Protein AF-A0A6I7PQ44-F1 (afdb_monomer)

Solvent-accessible surface area (backbone atoms only — not comparable to full-atom values): 4107 Å² total; per-residue (Å²): 126,71,71,67,58,60,66,71,66,72,73,82,68,78,74,93,63,61,94,86,53,80,87,47,86,56,48,65,62,25,46,80,66,74,60,60,55,64,71,57,41,70,46,100,83,72,45,80,38,76,28,57,63,73,68,66,59,86,82,132

Sequence (60 aa):
MLALAALLAGGCSRPLFSPEDERTPFDRFDSVRNQFAQQEVTDVYGRKRPNLRGRLTPRN

Structure (mmCIF, N/CA/C/O backbone):
data_AF-A0A6I7PQ44-F1
#
_entry.id   AF-A0A6I7PQ44-F1
#
loop_
_atom_site.group_PDB
_atom_site.id
_atom_site.type_symbol
_atom_site.label_atom_id
_atom_site.label_alt_id
_atom_site.label_comp_id
_atom_site.label_asym_id
_atom_site.label_entity_id
_atom_site.label_seq_id
_atom_site.pdbx_PDB_ins_code
_atom_site.Cartn_x
_atom_site.Cartn_y
_atom_site.Cartn_z
_atom_site.occupancy
_atom_site.B_iso_or_equiv
_atom_site.auth_seq_id
_atom_site.auth_comp_id
_atom_site.auth_asym_id
_atom_site.auth_atom_id
_atom_site.pdbx_PDB_model_num
ATOM 1 N N . MET A 1 1 ? 38.303 15.638 4.724 1.00 54.25 1 MET A N 1
ATOM 2 C CA . MET A 1 1 ? 36.878 15.941 4.453 1.00 54.25 1 MET A CA 1
ATOM 3 C C . MET A 1 1 ? 36.110 14.849 3.695 1.00 54.25 1 MET A C 1
ATOM 5 O O . MET A 1 1 ? 34.894 14.874 3.771 1.00 54.25 1 MET A O 1
ATOM 9 N N . LEU A 1 2 ? 36.746 13.869 3.028 1.00 61.19 2 LEU A N 1
ATOM 10 C CA . LEU A 1 2 ? 36.020 12.771 2.351 1.00 61.19 2 LEU A CA 1
ATOM 11 C C . LEU A 1 2 ? 35.429 11.708 3.304 1.00 61.19 2 LEU A C 1
ATOM 13 O O . LEU A 1 2 ? 34.393 11.124 3.011 1.00 61.19 2 LEU A O 1
ATOM 17 N N . ALA A 1 3 ? 36.069 11.465 4.452 1.00 64.12 3 ALA A N 1
ATOM 18 C CA . ALA A 1 3 ? 35.688 10.376 5.359 1.00 64.12 3 ALA A CA 1
ATOM 19 C C . ALA A 1 3 ? 34.316 10.572 6.040 1.00 64.12 3 ALA A C 1
ATOM 21 O O . ALA A 1 3 ? 33.621 9.597 6.307 1.00 64.12 3 ALA A O 1
ATOM 22 N N . LEU A 1 4 ? 33.892 11.821 6.273 1.00 66.75 4 LEU A N 1
ATOM 23 C CA . LEU A 1 4 ? 32.598 12.120 6.901 1.00 66.75 4 LEU A CA 1
ATOM 24 C C . LEU A 1 4 ? 31.414 11.841 5.958 1.00 66.75 4 LEU A C 1
ATOM 26 O O . LEU A 1 4 ? 30.349 11.429 6.407 1.00 66.75 4 LEU A O 1
ATOM 30 N N . ALA A 1 5 ? 31.612 12.004 4.645 1.00 66.50 5 ALA A N 1
ATOM 31 C CA . ALA A 1 5 ? 30.577 11.752 3.643 1.00 66.50 5 ALA A CA 1
ATOM 32 C C . ALA A 1 5 ? 30.246 10.255 3.500 1.00 66.50 5 ALA A C 1
ATOM 34 O O . ALA A 1 5 ? 29.098 9.903 3.243 1.00 66.50 5 ALA A O 1
ATOM 35 N N . ALA A 1 6 ? 31.223 9.368 3.724 1.00 67.62 6 ALA A N 1
ATOM 36 C CA . ALA A 1 6 ? 31.019 7.920 3.643 1.00 67.62 6 ALA A CA 1
ATOM 37 C C . ALA A 1 6 ? 30.146 7.371 4.790 1.00 67.62 6 ALA A C 1
ATOM 39 O O . ALA A 1 6 ? 29.392 6.424 4.589 1.00 67.62 6 ALA A O 1
ATOM 40 N N . LEU A 1 7 ? 30.197 7.993 5.974 1.00 68.12 7 LEU A N 1
ATOM 41 C CA . LEU A 1 7 ? 29.387 7.607 7.139 1.00 68.12 7 LEU A CA 1
ATOM 42 C C . LEU A 1 7 ? 27.905 7.992 6.989 1.00 68.12 7 LEU A C 1
ATOM 44 O O . LEU A 1 7 ? 27.035 7.297 7.505 1.00 68.12 7 LEU A O 1
ATOM 48 N N . LEU A 1 8 ? 27.604 9.054 6.237 1.00 68.50 8 LEU A N 1
ATOM 49 C CA . LEU A 1 8 ? 26.230 9.496 5.960 1.00 68.50 8 LEU A CA 1
ATOM 50 C C . LEU A 1 8 ? 25.528 8.656 4.876 1.00 68.50 8 LEU A C 1
ATOM 52 O O . LEU A 1 8 ? 24.309 8.723 4.744 1.00 68.50 8 LEU A O 1
ATOM 56 N N . ALA A 1 9 ? 26.271 7.846 4.116 1.00 67.56 9 ALA A N 1
ATOM 57 C CA . ALA A 1 9 ? 25.726 7.003 3.050 1.00 67.56 9 ALA A CA 1
ATOM 58 C C . ALA A 1 9 ? 25.201 5.632 3.539 1.00 67.56 9 ALA A C 1
ATOM 60 O O . ALA A 1 9 ? 24.615 4.883 2.760 1.00 67.56 9 ALA A O 1
ATOM 61 N N . GLY A 1 10 ? 25.370 5.294 4.824 1.00 64.31 10 GLY A N 1
ATOM 62 C CA . GLY A 1 10 ? 24.979 4.008 5.426 1.00 64.31 10 GLY A CA 1
ATOM 63 C C . GLY A 1 10 ? 23.496 3.863 5.804 1.00 64.31 10 GLY A C 1
ATOM 64 O O . GLY A 1 10 ? 23.179 3.141 6.743 1.00 64.31 10 GLY A O 1
ATOM 65 N N . GLY A 1 11 ? 22.583 4.554 5.117 1.00 64.00 11 GLY A N 1
ATOM 66 C CA . GLY A 1 11 ? 21.158 4.637 5.474 1.00 64.00 11 GLY A CA 1
ATOM 67 C C . GLY A 1 11 ? 20.258 3.511 4.950 1.00 64.00 11 GLY A C 1
ATOM 68 O O . GLY A 1 11 ? 19.038 3.628 5.031 1.00 64.00 11 GLY A O 1
ATO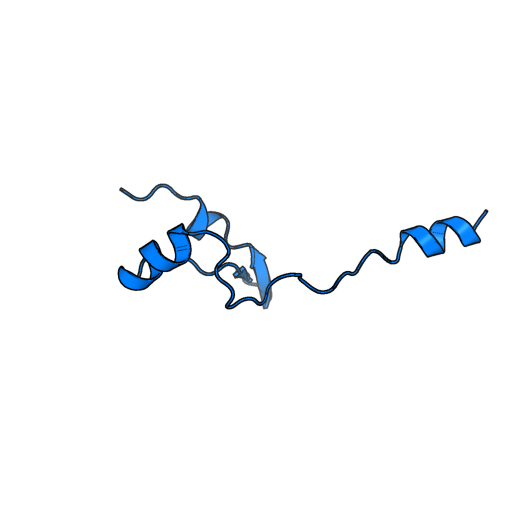M 69 N N . CYS A 1 12 ? 20.811 2.436 4.388 1.00 65.38 12 CYS A N 1
ATOM 70 C CA . CYS A 1 12 ? 20.014 1.301 3.920 1.00 65.38 12 CYS A CA 1
ATOM 71 C C . CYS A 1 12 ? 19.634 0.399 5.102 1.00 65.38 12 CYS A C 1
ATOM 73 O O . CYS A 1 12 ? 20.282 -0.616 5.358 1.00 65.38 12 CYS A O 1
ATOM 75 N N . SER A 1 13 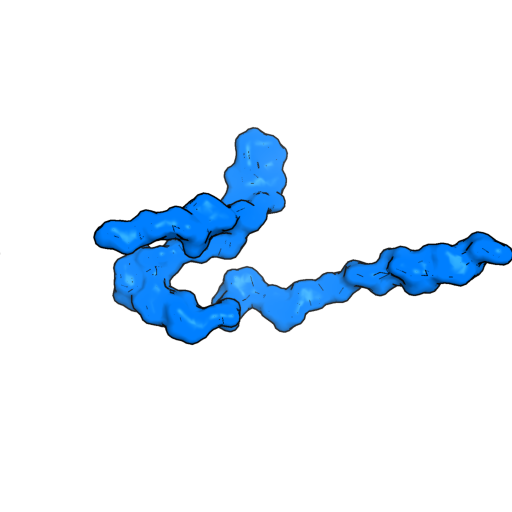? 18.590 0.773 5.842 1.00 71.44 13 SER A N 1
ATOM 76 C CA . SER A 1 13 ? 17.990 -0.106 6.844 1.00 71.44 13 SER A CA 1
ATOM 77 C C . SER A 1 13 ? 17.106 -1.155 6.171 1.00 71.44 13 SER A C 1
ATOM 79 O O . SER A 1 13 ? 16.437 -0.897 5.166 1.00 71.44 13 SER A O 1
ATOM 81 N N . ARG A 1 14 ? 17.104 -2.373 6.725 1.00 74.56 14 ARG A N 1
ATOM 82 C CA . ARG A 1 14 ? 16.102 -3.371 6.340 1.00 74.56 14 ARG A CA 1
ATOM 83 C C . ARG A 1 14 ? 14.707 -2.816 6.653 1.00 74.56 14 ARG A C 1
ATOM 85 O O . ARG A 1 14 ? 14.561 -2.133 7.671 1.00 74.56 14 ARG A O 1
ATOM 92 N N . PRO A 1 15 ? 13.697 -3.104 5.815 1.00 77.88 15 PRO A N 1
ATOM 93 C CA . PRO A 1 15 ? 12.325 -2.727 6.115 1.00 77.88 15 PRO A CA 1
ATOM 94 C C . PRO A 1 15 ? 11.944 -3.220 7.510 1.00 77.88 15 PRO A C 1
ATOM 96 O O . PRO A 1 15 ? 12.179 -4.381 7.835 1.00 77.88 15 PRO A O 1
ATOM 99 N N . LEU A 1 16 ? 11.372 -2.331 8.326 1.00 84.06 16 LEU A N 1
ATOM 100 C CA . LEU A 1 16 ? 10.92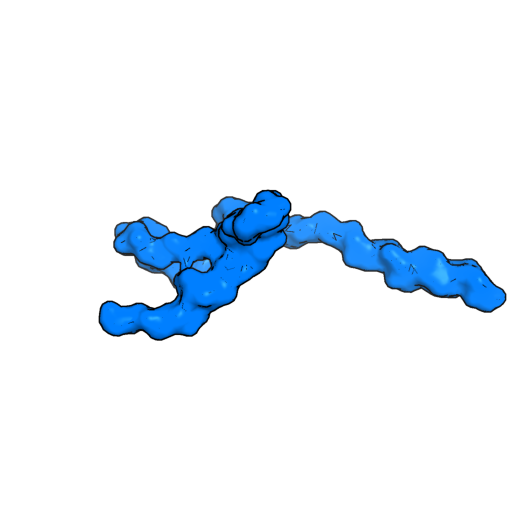0 -2.678 9.677 1.00 84.06 16 LEU A CA 1
ATOM 101 C C . LEU A 1 16 ? 9.787 -3.717 9.657 1.00 84.06 16 LEU A C 1
ATOM 103 O O . LEU A 1 16 ? 9.638 -4.474 10.606 1.00 84.06 16 LEU A O 1
ATOM 107 N N . PHE A 1 17 ? 9.017 -3.738 8.567 1.00 83.62 17 PHE A N 1
ATOM 108 C CA . PHE A 1 17 ? 7.857 -4.598 8.372 1.00 83.62 17 PHE A CA 1
ATOM 109 C C . PHE A 1 17 ? 8.011 -5.411 7.088 1.00 83.62 17 PHE A C 1
ATOM 111 O O . PHE A 1 17 ? 8.446 -4.870 6.059 1.00 83.62 17 PHE A O 1
ATOM 118 N N . SER A 1 18 ? 7.605 -6.674 7.152 1.00 84.62 18 SER A N 1
ATOM 119 C CA . SER A 1 18 ? 7.437 -7.566 6.013 1.00 84.62 18 SER A CA 1
ATOM 120 C C . SER A 1 18 ? 6.350 -7.043 5.060 1.00 84.62 18 SER A C 1
ATOM 122 O O . SER A 1 18 ? 5.474 -6.273 5.472 1.00 84.62 18 SER A O 1
ATOM 124 N N . PRO A 1 19 ? 6.359 -7.427 3.772 1.00 78.44 19 PRO A N 1
ATOM 125 C CA . PRO A 1 19 ? 5.271 -7.095 2.851 1.00 78.44 19 PRO A CA 1
ATOM 126 C C . PRO A 1 19 ? 3.903 -7.629 3.296 1.00 78.44 19 PRO A C 1
ATOM 128 O O . PRO A 1 19 ? 2.881 -7.042 2.944 1.00 78.44 19 PRO A O 1
ATOM 131 N N . GLU A 1 20 ? 3.889 -8.719 4.062 1.00 81.50 20 GLU A N 1
ATOM 132 C CA . GLU A 1 20 ? 2.687 -9.390 4.560 1.00 81.50 20 GLU A CA 1
ATOM 133 C C . GLU A 1 20 ? 2.204 -8.835 5.906 1.00 81.50 20 GLU A C 1
ATOM 135 O O . GLU A 1 20 ? 1.107 -9.177 6.344 1.00 81.50 20 GLU A O 1
ATOM 140 N N . ASP A 1 21 ? 2.998 -7.976 6.552 1.00 87.44 21 ASP A N 1
ATOM 141 C CA . ASP A 1 21 ? 2.627 -7.384 7.832 1.00 87.44 21 ASP A CA 1
ATOM 142 C C . ASP A 1 21 ? 1.504 -6.357 7.651 1.00 87.44 21 ASP A C 1
ATOM 144 O O . ASP A 1 21 ? 1.532 -5.508 6.749 1.00 87.44 21 ASP A O 1
ATOM 148 N N . GLU A 1 22 ? 0.542 -6.402 8.571 1.00 86.19 22 GLU A N 1
ATOM 149 C CA . GLU A 1 22 ? -0.515 -5.404 8.701 1.00 86.19 22 GLU A CA 1
ATOM 150 C C . GLU A 1 22 ? 0.097 -4.037 9.063 1.00 86.19 22 GLU A C 1
ATOM 152 O O . GLU A 1 22 ? 0.792 -3.885 10.069 1.00 86.19 22 GLU A O 1
ATOM 157 N N . ARG A 1 23 ? -0.134 -3.025 8.218 1.00 84.44 23 ARG A N 1
ATOM 158 C CA . ARG A 1 23 ? 0.402 -1.660 8.367 1.00 84.44 23 ARG A CA 1
ATOM 159 C C . ARG A 1 23 ? -0.543 -0.768 9.151 1.00 84.44 23 ARG A C 1
ATOM 161 O O . ARG A 1 23 ? -0.099 0.170 9.813 1.00 84.44 23 ARG A O 1
ATOM 168 N N . THR A 1 24 ? -1.842 -1.012 9.014 1.00 84.69 24 THR A N 1
ATOM 169 C CA . THR A 1 24 ? -2.896 -0.234 9.659 1.00 84.69 24 THR A CA 1
ATOM 170 C C . THR A 1 24 ? -4.001 -1.159 10.155 1.00 84.69 24 THR A C 1
ATOM 172 O O . THR A 1 24 ? -4.238 -2.179 9.516 1.00 84.69 24 THR A O 1
ATOM 175 N N . PRO A 1 25 ? -4.758 -0.781 11.201 1.00 85.38 25 PRO A N 1
ATOM 176 C CA . PRO A 1 25 ? -5.918 -1.562 11.648 1.00 85.38 25 PRO A CA 1
ATOM 177 C C . PRO A 1 25 ? -7.005 -1.760 10.576 1.00 85.38 25 PRO A C 1
ATOM 179 O O . PRO A 1 25 ? -7.920 -2.565 10.752 1.00 85.38 25 PRO A O 1
ATOM 182 N N . PHE A 1 26 ? -6.951 -0.985 9.487 1.00 86.75 26 PH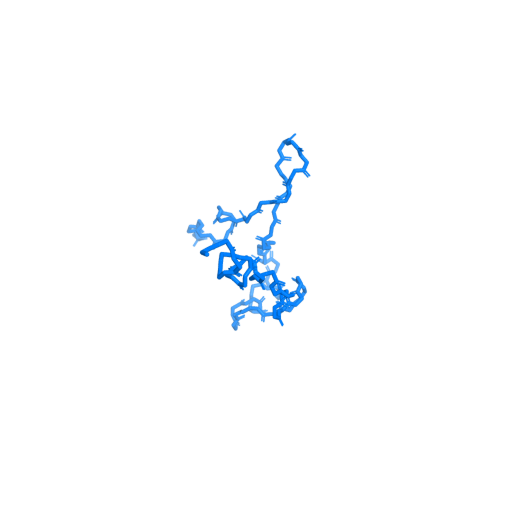E A N 1
ATOM 183 C CA . PHE A 1 26 ? -7.886 -1.090 8.375 1.00 86.75 26 PHE A CA 1
ATOM 184 C C . PHE A 1 26 ? -7.534 -2.243 7.428 1.00 86.75 26 PHE A C 1
ATOM 186 O O . PHE A 1 26 ? -8.430 -2.750 6.760 1.00 86.75 26 PHE A O 1
ATOM 193 N N . ASP A 1 27 ? -6.290 -2.733 7.408 1.00 87.69 27 ASP A N 1
ATOM 194 C CA . ASP A 1 27 ? -5.890 -3.795 6.475 1.00 87.69 27 ASP A CA 1
ATOM 195 C C . ASP A 1 27 ? -6.630 -5.104 6.800 1.00 87.69 27 ASP A C 1
ATOM 197 O O . ASP A 1 27 ? -7.122 -5.798 5.900 1.00 87.69 27 ASP A O 1
ATOM 201 N N . ARG A 1 28 ? -6.809 -5.425 8.090 1.00 87.19 28 ARG A N 1
ATOM 202 C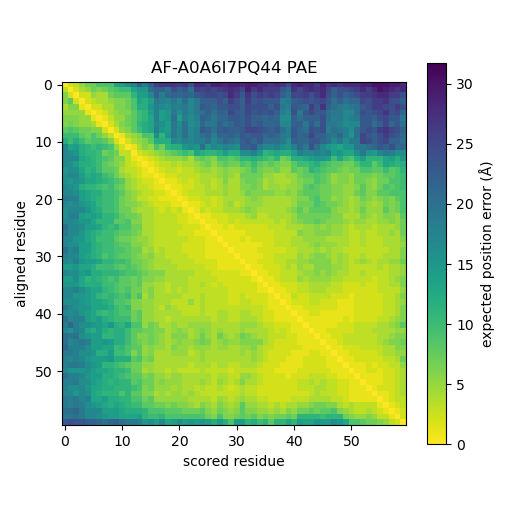 CA . ARG A 1 28 ? -7.667 -6.540 8.509 1.00 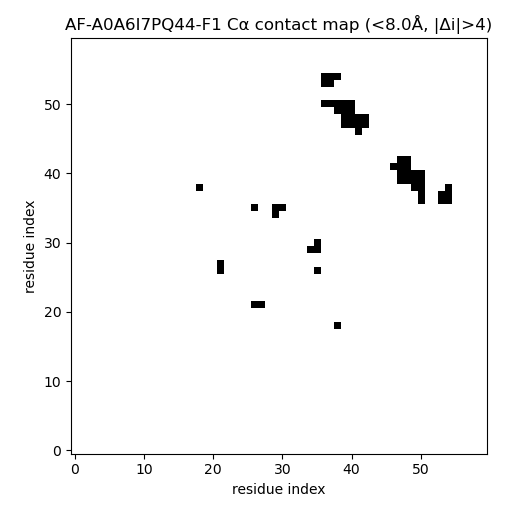87.19 28 ARG A CA 1
ATOM 203 C C . ARG A 1 28 ? -9.132 -6.317 8.142 1.00 87.19 28 ARG A C 1
ATOM 205 O O . ARG A 1 28 ? -9.798 -7.257 7.716 1.00 87.19 28 ARG A O 1
ATOM 212 N N . PHE A 1 29 ? -9.648 -5.098 8.288 1.00 89.44 29 PHE A N 1
ATOM 213 C CA . PHE A 1 29 ? -11.031 -4.767 7.924 1.00 89.44 29 PHE A CA 1
ATOM 214 C C . PHE A 1 29 ? -11.289 -4.906 6.413 1.00 89.44 29 PHE A C 1
ATOM 216 O O . PHE A 1 29 ? -12.348 -5.404 6.011 1.00 89.44 29 PHE A O 1
ATOM 223 N N . ASP A 1 30 ? -10.326 -4.501 5.589 1.00 90.00 30 ASP A N 1
ATOM 224 C CA . ASP A 1 30 ? -10.401 -4.561 4.131 1.00 90.00 30 ASP A CA 1
ATOM 225 C C . ASP A 1 30 ? -10.204 -5.988 3.615 1.00 90.00 30 ASP A C 1
ATOM 227 O O . ASP A 1 30 ? -10.909 -6.423 2.702 1.00 90.00 30 ASP A O 1
ATOM 231 N N . SER A 1 31 ? -9.281 -6.754 4.204 1.00 88.81 31 SER A N 1
ATOM 232 C CA . SER A 1 31 ? -9.000 -8.132 3.780 1.00 88.81 31 SER A CA 1
ATOM 233 C C . SER A 1 31 ? -10.209 -9.055 3.942 1.00 88.81 31 SER A C 1
ATOM 235 O O . SER A 1 31 ? -10.535 -9.787 3.008 1.00 88.81 31 SER A O 1
ATOM 237 N N . VAL A 1 32 ? -10.961 -8.953 5.047 1.00 92.31 32 VAL A N 1
ATOM 238 C CA . VAL A 1 32 ? -12.188 -9.753 5.253 1.00 92.31 32 VAL A CA 1
ATOM 239 C C . VAL A 1 32 ? -13.317 -9.407 4.274 1.00 92.31 32 VAL A C 1
ATOM 241 O O . VAL A 1 32 ? -14.250 -10.188 4.114 1.00 92.31 32 VAL A O 1
ATOM 244 N N . ARG A 1 33 ? -13.240 -8.252 3.603 1.00 91.75 33 ARG A N 1
ATOM 245 C CA . ARG A 1 33 ? -14.192 -7.801 2.571 1.00 91.75 33 ARG A CA 1
ATOM 246 C C . ARG A 1 33 ? -13.661 -7.972 1.153 1.00 91.75 33 ARG A C 1
ATOM 248 O O . ARG A 1 33 ? -14.310 -7.525 0.212 1.00 91.75 33 ARG A O 1
ATOM 255 N N . ASN A 1 34 ? -12.487 -8.584 0.998 1.00 89.06 34 ASN A N 1
ATOM 256 C CA . ASN A 1 34 ? -11.781 -8.679 -0.276 1.00 89.06 34 ASN A CA 1
ATOM 257 C C . ASN A 1 34 ? -11.528 -7.301 -0.926 1.00 89.06 34 ASN A C 1
ATOM 259 O O . ASN A 1 34 ? -11.580 -7.136 -2.142 1.00 89.06 34 ASN A O 1
ATOM 263 N N . GLN A 1 35 ? -11.289 -6.289 -0.091 1.00 89.56 35 GLN A N 1
ATOM 264 C CA . GLN A 1 35 ? -11.054 -4.898 -0.478 1.00 89.56 35 GLN A CA 1
ATOM 265 C C . GLN A 1 35 ? -9.585 -4.480 -0.330 1.00 89.56 35 GLN A C 1
ATOM 267 O O . GLN A 1 35 ? -9.235 -3.352 -0.683 1.00 89.56 35 GLN A O 1
ATOM 272 N N . PHE A 1 36 ? -8.721 -5.379 0.137 1.00 88.94 36 PHE A N 1
ATOM 273 C CA . PHE A 1 36 ? -7.302 -5.112 0.335 1.00 88.94 36 PHE A CA 1
ATOM 274 C C . PHE A 1 36 ? -6.611 -4.648 -0.959 1.00 88.94 36 PHE A C 1
ATOM 276 O O . PHE A 1 36 ? -6.704 -5.293 -2.004 1.00 88.94 36 PHE A O 1
ATOM 283 N N . ALA A 1 37 ? -5.884 -3.531 -0.878 1.00 89.31 37 ALA A N 1
ATOM 284 C CA . ALA A 1 37 ? -5.036 -3.041 -1.958 1.00 89.31 37 ALA A CA 1
ATOM 285 C C . ALA A 1 37 ? -3.571 -3.401 -1.684 1.00 89.31 37 ALA A C 1
ATOM 287 O O . ALA A 1 37 ? -3.023 -3.031 -0.647 1.00 89.31 37 ALA A O 1
ATOM 288 N N . GLN A 1 38 ? -2.915 -4.066 -2.642 1.00 89.06 38 GLN A N 1
ATOM 289 C CA . GLN A 1 38 ? -1.489 -4.400 -2.536 1.00 89.06 38 GLN A CA 1
ATOM 290 C C . GLN A 1 38 ? -0.647 -3.148 -2.269 1.00 89.06 38 GLN A C 1
ATOM 292 O O . GLN A 1 38 ? -0.937 -2.088 -2.824 1.00 89.06 38 GLN A O 1
ATOM 297 N N . GLN A 1 39 ? 0.407 -3.268 -1.455 1.00 88.44 39 GLN A N 1
ATOM 298 C CA . GLN A 1 39 ? 1.293 -2.144 -1.118 1.00 88.44 39 GLN A CA 1
ATOM 299 C C . GLN A 1 39 ? 2.092 -1.655 -2.337 1.00 88.44 39 GLN A C 1
ATOM 301 O O . GLN A 1 39 ? 2.310 -0.449 -2.492 1.00 88.44 39 GLN A O 1
ATOM 306 N N . GLU A 1 40 ? 2.471 -2.583 -3.218 1.00 91.38 40 GLU A N 1
ATOM 307 C CA . GLU A 1 40 ? 3.260 -2.343 -4.422 1.00 91.38 40 GLU A CA 1
ATOM 308 C C . GLU A 1 40 ? 2.597 -2.972 -5.651 1.00 91.38 40 GLU A C 1
ATOM 310 O O . GLU A 1 40 ? 1.895 -3.973 -5.548 1.00 91.38 40 GLU A O 1
ATOM 315 N N . VAL A 1 41 ? 2.841 -2.383 -6.818 1.00 94.12 41 VAL A N 1
ATOM 316 C CA . VAL A 1 41 ? 2.469 -2.912 -8.133 1.00 94.12 41 VAL A CA 1
ATOM 317 C C . VAL A 1 41 ? 3.676 -2.860 -9.058 1.00 94.12 41 VAL A C 1
ATOM 319 O O . VAL A 1 41 ? 4.522 -1.968 -8.954 1.00 94.12 41 VAL A O 1
ATOM 322 N N . THR A 1 42 ? 3.762 -3.820 -9.969 1.00 95.50 42 THR A N 1
ATOM 323 C CA . THR A 1 42 ? 4.805 -3.840 -10.995 1.00 95.50 4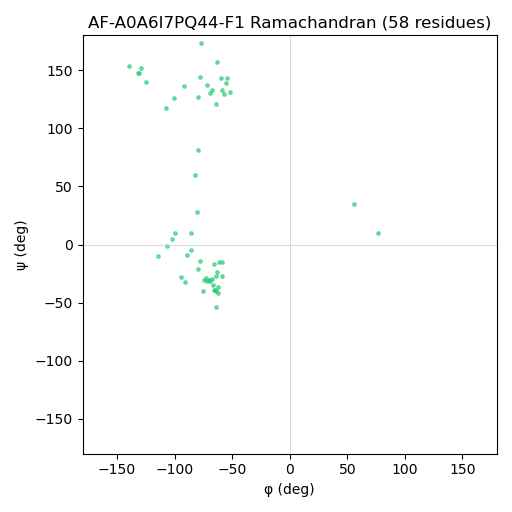2 THR A CA 1
ATOM 324 C C . THR A 1 42 ? 4.425 -2.889 -12.123 1.00 95.50 42 THR A C 1
ATOM 326 O O . THR A 1 42 ? 3.323 -2.971 -12.664 1.00 95.50 42 THR A O 1
ATOM 329 N N . ASP A 1 43 ? 5.324 -1.968 -12.467 1.00 93.62 43 ASP A N 1
ATOM 330 C CA . ASP A 1 43 ? 5.139 -1.088 -13.615 1.00 93.62 43 ASP A CA 1
ATOM 331 C C . ASP A 1 43 ? 5.421 -1.807 -14.944 1.00 93.62 43 ASP A C 1
ATOM 333 O O . ASP A 1 43 ? 5.880 -2.949 -14.992 1.00 93.62 43 ASP A O 1
ATOM 337 N N . VAL A 1 44 ? 5.152 -1.118 -16.053 1.00 94.81 44 VAL A N 1
ATOM 338 C CA . VAL A 1 44 ? 5.368 -1.648 -17.410 1.00 94.81 44 VAL A CA 1
ATOM 339 C C . VAL A 1 44 ? 6.833 -1.993 -17.712 1.00 94.81 44 VAL A C 1
ATOM 341 O O . VAL A 1 44 ? 7.107 -2.697 -18.676 1.00 94.81 44 VAL A O 1
ATOM 344 N N . TYR A 1 45 ? 7.774 -1.517 -16.892 1.00 96.25 45 TYR A N 1
ATOM 345 C CA . TYR A 1 45 ? 9.206 -1.784 -17.007 1.00 96.25 45 TYR A CA 1
ATOM 346 C C . TYR A 1 45 ? 9.674 -2.875 -16.033 1.00 96.25 45 TYR A C 1
ATOM 348 O O . TYR A 1 45 ? 10.879 -3.059 -15.851 1.00 96.25 45 TYR A O 1
ATOM 356 N N . GLY A 1 46 ? 8.746 -3.576 -15.373 1.00 94.94 46 GLY A N 1
ATOM 357 C CA . GLY A 1 46 ? 9.059 -4.637 -14.419 1.00 94.94 46 GLY A CA 1
ATOM 358 C C . GLY A 1 46 ? 9.537 -4.135 -13.055 1.00 94.94 46 GLY A C 1
ATOM 359 O O . GLY A 1 46 ? 10.009 -4.934 -12.247 1.00 94.94 46 GLY A O 1
ATOM 360 N N . ARG A 1 47 ? 9.448 -2.832 -12.763 1.00 95.19 47 ARG A N 1
ATOM 361 C CA . ARG A 1 47 ? 9.907 -2.271 -11.484 1.00 95.19 47 ARG A CA 1
ATOM 362 C C . ARG A 1 47 ? 8.759 -2.249 -10.484 1.00 95.19 47 ARG A C 1
ATOM 364 O O . ARG A 1 47 ? 7.653 -1.825 -10.814 1.00 95.19 47 ARG A O 1
ATOM 371 N N . LYS A 1 48 ? 9.029 -2.644 -9.239 1.00 93.31 48 LYS A N 1
ATOM 372 C CA . LYS A 1 48 ? 8.066 -2.497 -8.141 1.00 93.31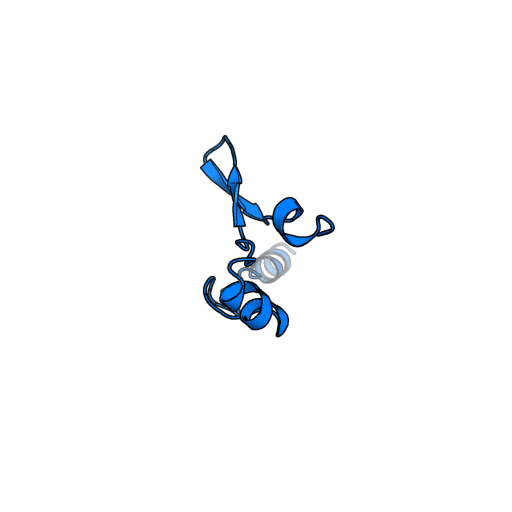 48 LYS A CA 1
ATOM 373 C C . LYS A 1 48 ? 7.896 -1.020 -7.790 1.00 93.31 48 LYS A C 1
ATOM 375 O O . LYS A 1 48 ? 8.882 -0.300 -7.619 1.00 93.31 48 LYS A O 1
ATOM 380 N N . ARG A 1 49 ? 6.650 -0.560 -7.707 1.00 92.88 49 ARG A N 1
ATOM 381 C CA . ARG A 1 49 ? 6.274 0.818 -7.370 1.00 92.88 49 ARG A CA 1
ATOM 382 C C . ARG A 1 49 ? 5.196 0.818 -6.291 1.00 92.88 49 ARG A C 1
ATOM 384 O O . ARG A 1 49 ? 4.344 -0.064 -6.311 1.00 92.88 49 ARG A O 1
ATOM 391 N N . PRO A 1 50 ? 5.153 1.821 -5.401 1.00 91.69 50 PRO A N 1
ATOM 392 C CA . PRO A 1 50 ? 4.059 1.952 -4.445 1.00 91.69 50 PRO A CA 1
ATOM 393 C C . PRO A 1 50 ? 2.700 2.076 -5.149 1.00 91.69 50 PRO A C 1
ATOM 395 O O . PRO A 1 50 ? 2.530 2.895 -6.056 1.00 91.69 50 PRO A O 1
ATOM 398 N N . ASN A 1 51 ? 1.703 1.315 -4.701 1.00 92.62 51 ASN A N 1
ATOM 399 C CA . ASN A 1 51 ? 0.349 1.327 -5.256 1.00 92.62 51 ASN A CA 1
ATOM 400 C C . ASN A 1 51 ? -0.496 2.482 -4.691 1.00 92.62 51 ASN A C 1
ATOM 402 O O . ASN A 1 51 ? -1.517 2.279 -4.033 1.00 92.62 51 ASN A O 1
ATOM 406 N N . LEU A 1 52 ? -0.057 3.723 -4.902 1.00 91.31 52 LEU A N 1
ATOM 407 C CA . LEU A 1 52 ? -0.747 4.890 -4.340 1.00 91.31 52 LEU A CA 1
ATOM 408 C C . LEU A 1 52 ? -2.172 5.029 -4.881 1.00 91.31 52 LEU A C 1
ATOM 410 O O . LEU A 1 52 ? -3.073 5.379 -4.132 1.00 91.31 52 LEU A O 1
ATOM 414 N N . ARG A 1 53 ? -2.395 4.705 -6.159 1.00 91.12 53 ARG A N 1
ATOM 415 C CA . ARG A 1 53 ? -3.728 4.784 -6.773 1.00 91.12 53 ARG A CA 1
ATOM 416 C C . ARG A 1 53 ? -4.699 3.801 -6.118 1.00 91.12 53 ARG A C 1
ATOM 418 O O . ARG A 1 53 ? -5.717 4.225 -5.595 1.00 91.12 53 ARG A O 1
ATOM 425 N N . GLY A 1 54 ? -4.351 2.516 -6.036 1.00 89.81 54 GLY A N 1
ATOM 426 C CA . GLY A 1 54 ? -5.227 1.519 -5.408 1.00 89.81 54 GLY A CA 1
ATOM 427 C C . GLY A 1 54 ? -5.487 1.760 -3.915 1.00 89.81 54 GLY A C 1
ATOM 428 O O . GLY A 1 54 ? -6.505 1.305 -3.393 1.00 89.81 54 GLY A O 1
ATOM 429 N N . ARG A 1 55 ? -4.584 2.479 -3.234 1.00 88.12 55 ARG A N 1
ATOM 430 C CA . ARG A 1 55 ? -4.664 2.760 -1.792 1.00 88.12 55 ARG A CA 1
ATOM 431 C C . ARG A 1 55 ? -5.334 4.088 -1.441 1.00 88.12 55 ARG A C 1
ATOM 433 O O . ARG A 1 55 ? -5.862 4.199 -0.344 1.00 88.12 55 ARG A O 1
ATOM 440 N N . LEU A 1 56 ? -5.282 5.088 -2.322 1.00 87.38 56 LEU A N 1
ATOM 441 C CA . LEU A 1 56 ? -5.744 6.453 -2.026 1.00 87.38 56 LEU 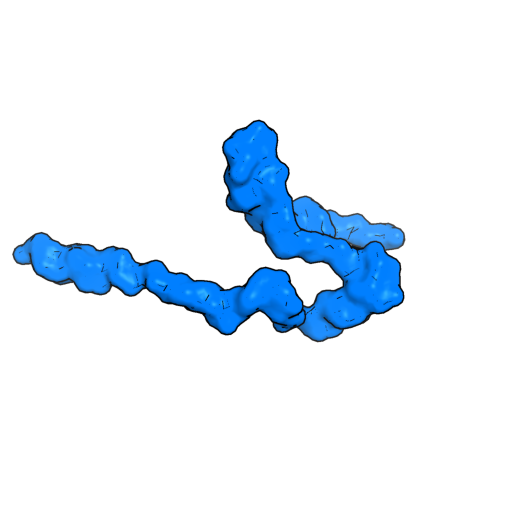A CA 1
ATOM 442 C C . LEU A 1 56 ? -6.963 6.887 -2.848 1.00 87.38 56 LEU A C 1
ATOM 444 O O . LEU A 1 56 ? -7.526 7.945 -2.573 1.00 87.38 56 LEU A O 1
ATOM 448 N N . THR A 1 57 ? -7.376 6.124 -3.864 1.00 88.06 57 THR A N 1
ATOM 449 C CA . THR A 1 57 ? -8.589 6.450 -4.621 1.00 88.06 57 THR A CA 1
ATOM 450 C C . THR A 1 57 ? -9.835 6.272 -3.739 1.00 88.06 57 THR A C 1
ATOM 452 O O . THR A 1 57 ? -9.959 5.234 -3.082 1.00 88.06 57 THR A O 1
ATOM 455 N N . PRO A 1 58 ? -10.765 7.251 -3.724 1.00 84.56 58 PRO A N 1
ATOM 456 C CA . PRO A 1 58 ? -12.023 7.133 -2.995 1.00 84.56 58 PRO A CA 1
ATOM 457 C C . PRO A 1 58 ? -12.804 5.884 -3.405 1.00 84.56 58 PRO A C 1
ATOM 459 O O . PRO A 1 58 ? -12.881 5.552 -4.589 1.00 84.56 58 PRO A O 1
ATOM 462 N N . ARG A 1 59 ? -13.396 5.208 -2.421 1.00 73.12 59 ARG A N 1
ATOM 463 C CA . ARG A 1 59 ? -14.291 4.069 -2.634 1.00 73.12 59 ARG A CA 1
ATOM 464 C C . ARG A 1 59 ? -15.712 4.540 -2.331 1.00 73.12 59 ARG A C 1
ATOM 466 O O . ARG A 1 59 ? -15.957 4.988 -1.214 1.00 73.12 59 ARG A O 1
ATOM 473 N N . ASN A 1 60 ? -16.578 4.510 -3.345 1.00 63.59 60 ASN A N 1
ATOM 474 C CA . ASN A 1 60 ? -18.011 4.801 -3.213 1.00 63.59 60 ASN A CA 1
ATOM 475 C C . ASN A 1 60 ? -18.773 3.578 -2.706 1.00 63.59 60 ASN A C 1
ATOM 477 O O . ASN A 1 60 ? -18.401 2.455 -3.119 1.00 63.59 60 ASN A O 1
#

Radius of gyration: 17.23 Å; Cα contacts (8 Å, |Δi|>4): 29; chains: 1; bounding box: 55×26×29 Å

pLDDT: mean 82.9, std 10.92, range [54.25, 96.25]

Foldseek 3Di:
DVVVVVVVVPPDDDPPDDQPDDPDPCQVVCVVVVLHDRQWDQDPVRDTDGPCCSVPPDDD

Mean predicted aligned error: 8.48 Å

Secondary structure (DSSP, 8-state):
-HHHHHHHT---PPPSS-TTS--SHHHHHHHTTT-PPPSEEE-TTS-EEE-HHHHHS---